Protein AF-A0A919WUF0-F1 (afdb_monomer_lite)

Radius of gyration: 12.87 Å; chains: 1; bounding box: 32×16×33 Å

Foldseek 3Di:
DKDKAFPDDPVDDDDPPDPPDDDDWDWDFDDWDDDVGITITDTDTDD

Structure (mmCIF, N/CA/C/O backbone):
data_AF-A0A919WUF0-F1
#
_entry.id   AF-A0A919WUF0-F1
#
loop_
_atom_site.group_PDB
_atom_site.id
_atom_site.type_symbol
_atom_site.label_atom_id
_atom_site.label_alt_id
_atom_site.label_comp_id
_atom_site.label_asym_id
_atom_site.label_entity_id
_atom_site.label_seq_id
_atom_site.pdbx_PDB_ins_code
_atom_site.Cartn_x
_atom_site.Cartn_y
_atom_site.Cartn_z
_atom_site.occupancy
_atom_site.B_iso_or_equiv
_atom_site.auth_seq_id
_atom_site.auth_comp_id
_atom_site.auth_asym_id
_atom_site.auth_atom_id
_atom_site.pdbx_PDB_model_num
ATOM 1 N N . MET A 1 1 ? 1.168 -2.065 9.843 1.00 89.75 1 MET A N 1
ATOM 2 C CA . MET A 1 1 ? 0.892 -2.628 8.502 1.00 89.75 1 MET A CA 1
ATOM 3 C C . MET A 1 1 ? 2.070 -2.349 7.579 1.00 89.75 1 MET A C 1
ATOM 5 O O . MET A 1 1 ? 2.667 -1.284 7.690 1.00 89.75 1 MET A O 1
ATOM 9 N N . HIS A 1 2 ? 2.422 -3.298 6.713 1.00 91.12 2 HIS A N 1
ATOM 10 C CA . HIS A 1 2 ? 3.459 -3.139 5.690 1.00 91.12 2 HIS A CA 1
ATOM 11 C C . HIS A 1 2 ? 2.798 -3.315 4.319 1.00 91.12 2 HIS A C 1
ATOM 13 O O . HIS A 1 2 ? 2.124 -4.321 4.109 1.00 91.12 2 HIS A O 1
ATOM 19 N N . LEU A 1 3 ? 2.953 -2.340 3.424 1.00 92.00 3 LEU A N 1
ATOM 20 C CA . LEU A 1 3 ? 2.409 -2.371 2.066 1.00 92.00 3 LEU A CA 1
ATOM 21 C C . LEU A 1 3 ? 3.549 -2.190 1.065 1.00 92.00 3 LEU A C 1
ATOM 23 O O . LEU A 1 3 ? 4.347 -1.264 1.199 1.00 92.00 3 LEU A O 1
ATOM 27 N N . HIS A 1 4 ? 3.633 -3.080 0.079 1.00 91.12 4 HIS A N 1
ATOM 28 C CA . HIS A 1 4 ? 4.655 -3.048 -0.965 1.00 91.12 4 HIS A CA 1
ATOM 29 C C . HIS A 1 4 ? 3.987 -2.750 -2.305 1.00 91.12 4 HIS A C 1
ATOM 31 O O . HIS A 1 4 ? 3.083 -3.480 -2.715 1.00 91.12 4 HIS A O 1
ATOM 37 N N . ILE A 1 5 ? 4.415 -1.676 -2.965 1.00 91.44 5 ILE A N 1
ATOM 38 C CA . ILE A 1 5 ? 3.849 -1.234 -4.241 1.00 91.44 5 ILE A CA 1
ATOM 39 C C . ILE A 1 5 ? 4.875 -1.487 -5.340 1.00 91.44 5 ILE A C 1
ATOM 41 O O . ILE A 1 5 ? 5.923 -0.844 -5.374 1.00 91.44 5 ILE A O 1
ATOM 45 N N . ALA A 1 6 ? 4.560 -2.422 -6.235 1.00 92.31 6 ALA A N 1
ATOM 46 C CA . ALA A 1 6 ? 5.311 -2.613 -7.469 1.00 92.31 6 ALA A CA 1
ATOM 47 C C . ALA A 1 6 ? 4.849 -1.595 -8.533 1.00 92.31 6 ALA A C 1
ATOM 49 O O . ALA A 1 6 ? 3.648 -1.312 -8.608 1.00 92.31 6 ALA A O 1
ATOM 50 N N . PRO A 1 7 ? 5.745 -1.082 -9.392 1.00 91.69 7 PRO A N 1
ATOM 51 C CA . PRO A 1 7 ? 5.429 -0.126 -10.455 1.00 91.69 7 PRO A CA 1
ATOM 52 C C . PRO A 1 7 ? 4.779 -0.822 -11.667 1.00 91.69 7 PRO A C 1
ATOM 54 O O . PRO A 1 7 ? 5.231 -0.688 -12.801 1.00 91.69 7 PRO A O 1
ATOM 57 N N . ILE A 1 8 ? 3.725 -1.612 -11.432 1.00 93.44 8 ILE A N 1
ATOM 58 C CA . ILE A 1 8 ? 3.041 -2.425 -12.446 1.00 93.44 8 ILE A CA 1
ATOM 59 C C . ILE A 1 8 ? 1.528 -2.214 -12.349 1.00 93.44 8 ILE A C 1
ATOM 61 O O . ILE A 1 8 ? 0.942 -2.269 -11.268 1.00 93.44 8 ILE A O 1
ATOM 65 N N . LEU A 1 9 ? 0.875 -2.048 -13.501 1.00 94.88 9 LEU A N 1
ATOM 66 C CA . LEU A 1 9 ? -0.582 -2.036 -13.620 1.00 94.88 9 LEU A CA 1
ATOM 67 C C . LEU A 1 9 ? -1.076 -3.417 -14.064 1.00 94.88 9 LEU A C 1
ATOM 69 O O . LEU A 1 9 ? -0.789 -3.860 -15.171 1.00 94.88 9 LEU A O 1
ATOM 73 N N . LEU A 1 10 ? -1.833 -4.101 -13.204 1.00 94.44 10 LEU A N 1
ATOM 74 C CA . LEU A 1 10 ? -2.240 -5.498 -13.430 1.00 94.44 10 LEU A CA 1
ATOM 75 C C . LEU A 1 10 ? -3.430 -5.668 -14.394 1.00 94.44 10 LEU A C 1
ATOM 77 O O . LEU A 1 10 ? -3.686 -6.775 -14.862 1.00 94.44 10 LEU A O 1
ATOM 81 N N . GLY A 1 11 ? -4.201 -4.609 -14.666 1.00 95.94 11 GLY A N 1
ATOM 82 C CA . GLY A 1 11 ? -5.389 -4.629 -15.541 1.00 95.94 11 GLY A CA 1
ATOM 83 C C . GLY A 1 11 ? -6.605 -5.410 -15.006 1.00 95.94 11 GLY A C 1
ATOM 84 O O . GLY A 1 11 ? -7.737 -5.082 -15.350 1.00 95.94 11 GLY A O 1
ATOM 85 N N . LYS A 1 12 ? -6.400 -6.412 -14.143 1.00 95.31 12 LYS A N 1
ATOM 86 C CA . LYS A 1 12 ? -7.419 -7.184 -13.410 1.00 95.31 12 LYS A CA 1
ATOM 87 C C . LYS A 1 12 ? -6.804 -7.827 -12.160 1.00 95.31 12 LYS A C 1
ATOM 89 O O . LYS A 1 12 ? -5.587 -7.972 -12.081 1.00 95.31 12 LYS A O 1
ATOM 94 N N . GLY A 1 13 ? -7.625 -8.240 -11.195 1.00 94.31 13 GLY A N 1
ATOM 95 C CA . GLY A 1 13 ? -7.144 -8.933 -9.997 1.00 94.31 13 GLY A CA 1
ATOM 96 C C . GLY A 1 13 ? -8.146 -8.940 -8.849 1.00 94.31 13 GLY A C 1
ATOM 97 O O . GLY A 1 13 ? -9.305 -8.565 -9.018 1.00 94.31 13 GLY A O 1
ATOM 98 N N . ILE A 1 14 ? -7.676 -9.359 -7.675 1.00 95.44 14 ILE A N 1
ATOM 99 C CA . ILE A 1 14 ? -8.439 -9.312 -6.425 1.00 95.44 14 ILE A CA 1
ATOM 100 C C . ILE A 1 14 ? -8.013 -8.061 -5.658 1.00 95.44 14 ILE A C 1
ATOM 102 O O . ILE A 1 14 ? -6.821 -7.799 -5.488 1.00 95.44 14 ILE A O 1
ATOM 106 N N . ARG A 1 15 ? -8.986 -7.270 -5.202 1.00 93.38 15 ARG A N 1
ATOM 107 C CA . ARG A 1 15 ? -8.723 -6.049 -4.439 1.00 93.38 15 ARG A CA 1
ATOM 108 C C . ARG A 1 15 ? -8.298 -6.404 -3.013 1.00 93.38 15 ARG A C 1
ATOM 110 O O . ARG A 1 15 ? -9.019 -7.095 -2.304 1.00 93.38 15 ARG A O 1
ATOM 117 N N . LEU A 1 16 ? -7.145 -5.886 -2.587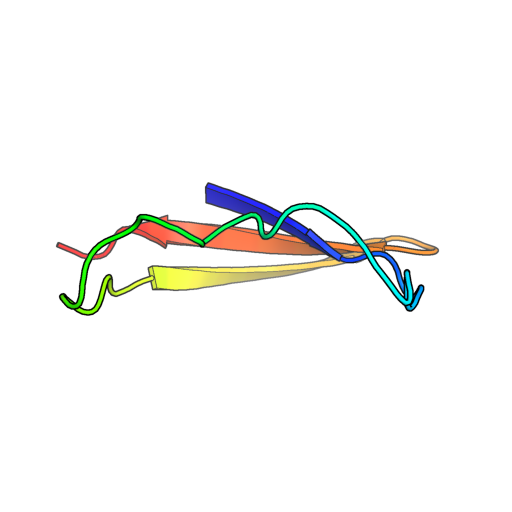 1.00 93.25 16 LEU A N 1
ATOM 118 C CA . LEU A 1 16 ? -6.604 -6.115 -1.241 1.00 93.25 16 LEU A CA 1
ATOM 119 C C . LEU A 1 16 ? -7.535 -5.584 -0.135 1.00 93.25 16 LEU A C 1
ATOM 121 O O . LEU A 1 16 ? -7.683 -6.211 0.908 1.00 93.25 16 LEU A O 1
ATOM 125 N N . PHE A 1 17 ? -8.188 -4.446 -0.385 1.00 90.94 17 PHE A N 1
ATOM 126 C CA . PHE A 1 17 ? -9.082 -3.764 0.555 1.00 90.94 17 PHE A CA 1
ATOM 127 C C . PHE A 1 17 ? -10.521 -3.721 0.031 1.00 90.94 17 PHE A C 1
ATOM 129 O O . PHE A 1 17 ? -11.052 -2.658 -0.274 1.00 90.94 17 PHE A O 1
ATOM 136 N N . ASP A 1 18 ? -11.137 -4.887 -0.143 1.00 90.31 18 ASP A N 1
ATOM 137 C CA . ASP A 1 18 ? -12.494 -4.985 -0.704 1.00 90.31 18 ASP A CA 1
ATOM 138 C C . ASP A 1 18 ? -13.601 -4.990 0.366 1.00 90.31 18 ASP A C 1
ATOM 140 O O . ASP A 1 18 ? -14.719 -4.552 0.121 1.00 90.31 18 ASP A O 1
ATOM 144 N N . LYS A 1 19 ? -13.291 -5.474 1.577 1.00 88.81 19 LYS A N 1
ATOM 145 C CA . LYS A 1 19 ? -14.280 -5.760 2.635 1.00 88.81 19 LYS A CA 1
ATOM 146 C C . LYS A 1 19 ? -13.872 -5.214 4.005 1.00 88.81 19 LYS A C 1
ATOM 148 O O . LYS A 1 19 ? -13.988 -5.905 5.010 1.00 88.81 19 LYS A O 1
ATOM 153 N N . ILE A 1 20 ? -13.359 -3.987 4.041 1.00 88.81 20 ILE A N 1
ATOM 154 C CA . ILE A 1 20 ? -12.869 -3.354 5.279 1.00 88.81 20 ILE A CA 1
ATOM 155 C C . ILE A 1 20 ? -13.914 -2.467 5.986 1.00 88.81 20 ILE A C 1
ATOM 157 O O . ILE A 1 20 ? -13.598 -1.850 6.995 1.00 88.81 20 ILE A O 1
ATOM 161 N N . GLY A 1 21 ? -15.156 -2.426 5.488 1.00 88.06 21 GLY A N 1
ATOM 162 C CA . GLY A 1 21 ? -16.221 -1.558 6.005 1.00 88.06 21 GLY A CA 1
ATOM 163 C C . GLY A 1 21 ? -16.150 -0.127 5.459 1.00 88.06 21 GLY A C 1
ATOM 164 O O . GLY A 1 21 ? -15.390 0.157 4.534 1.00 88.06 21 GLY A O 1
ATOM 165 N N . THR A 1 22 ? -16.977 0.768 6.006 1.00 87.56 22 THR A N 1
ATOM 166 C CA . THR A 1 22 ? -17.052 2.189 5.603 1.00 87.56 22 THR A CA 1
ATOM 167 C C . THR A 1 22 ? -16.367 3.137 6.585 1.00 87.56 22 THR A C 1
ATOM 169 O O . THR A 1 22 ? -16.222 4.322 6.291 1.00 87.56 22 THR A O 1
ATOM 172 N N . GLU A 1 23 ? -15.972 2.647 7.759 1.00 89.88 23 GLU A N 1
ATOM 173 C CA . GLU A 1 23 ? -15.298 3.456 8.769 1.00 89.88 23 GLU A CA 1
ATOM 174 C C . GLU A 1 23 ? -13.863 3.775 8.341 1.00 89.88 23 GLU A C 1
ATOM 176 O O . GLU A 1 23 ? -13.126 2.918 7.848 1.00 89.88 23 GLU A O 1
ATOM 181 N N . SER A 1 24 ? -13.449 5.029 8.525 1.00 86.50 24 SER A N 1
ATOM 182 C CA . SER A 1 24 ? -12.089 5.442 8.197 1.00 86.50 24 SER A CA 1
ATOM 183 C C . SER A 1 24 ? -11.102 4.924 9.242 1.00 86.50 24 SER A C 1
ATOM 185 O O . SER A 1 24 ? -11.190 5.297 10.412 1.00 86.50 24 SER A O 1
ATOM 187 N N . ILE A 1 25 ? -10.107 4.152 8.810 1.00 89.06 25 ILE A N 1
ATOM 188 C CA . ILE A 1 25 ? -8.998 3.718 9.665 1.00 89.06 25 ILE A CA 1
ATOM 189 C C . ILE A 1 25 ? -7.846 4.713 9.509 1.00 89.06 25 ILE A C 1
ATOM 191 O O . ILE A 1 25 ? -7.275 4.847 8.424 1.00 89.06 25 ILE A O 1
ATOM 195 N N . LYS A 1 26 ? -7.491 5.420 10.587 1.00 90.75 26 LYS A N 1
ATOM 196 C CA . LYS A 1 26 ? -6.357 6.353 10.576 1.00 90.75 26 LYS A CA 1
ATOM 197 C C . LYS A 1 26 ? -5.039 5.594 10.699 1.00 90.75 26 LYS A C 1
ATOM 199 O O . LYS A 1 26 ? -4.837 4.797 11.613 1.00 90.75 26 LYS A O 1
ATOM 204 N N . LEU A 1 27 ? -4.125 5.877 9.778 1.00 91.75 27 LEU A N 1
ATOM 205 C CA . LEU A 1 27 ? -2.794 5.290 9.737 1.00 91.75 27 LEU A CA 1
ATOM 206 C C . LEU A 1 27 ? -1.740 6.396 9.746 1.00 91.75 27 LEU A C 1
ATOM 208 O O . LEU A 1 27 ? -1.813 7.338 8.959 1.00 91.75 27 LEU A O 1
ATOM 212 N N . GLU A 1 28 ? -0.738 6.255 10.605 1.00 90.88 28 GLU A N 1
ATOM 213 C CA . GLU A 1 28 ? 0.449 7.105 10.592 1.00 90.88 28 GLU A CA 1
ATOM 214 C C . GLU A 1 28 ? 1.470 6.537 9.602 1.00 90.88 28 GLU A C 1
ATOM 216 O O . GLU A 1 28 ? 1.855 5.365 9.703 1.00 90.88 28 GLU A O 1
ATOM 221 N N . SER A 1 29 ? 1.908 7.353 8.637 1.00 84.75 29 SER A N 1
ATOM 222 C CA . SER A 1 29 ? 2.967 6.976 7.695 1.00 84.75 29 SER A CA 1
ATOM 223 C C 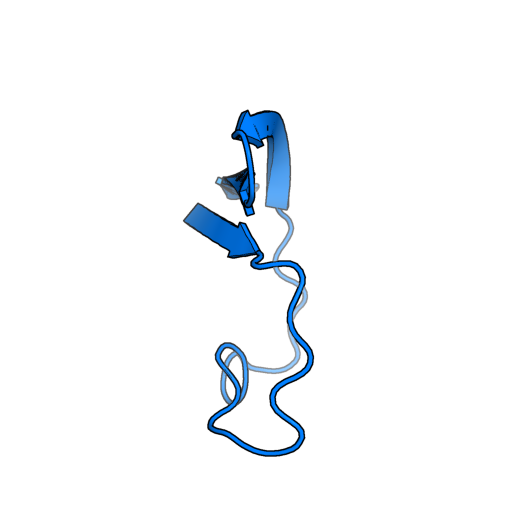. SER A 1 29 ? 4.322 7.115 8.371 1.00 84.75 29 SER A C 1
ATOM 225 O O . SER A 1 29 ? 4.757 8.215 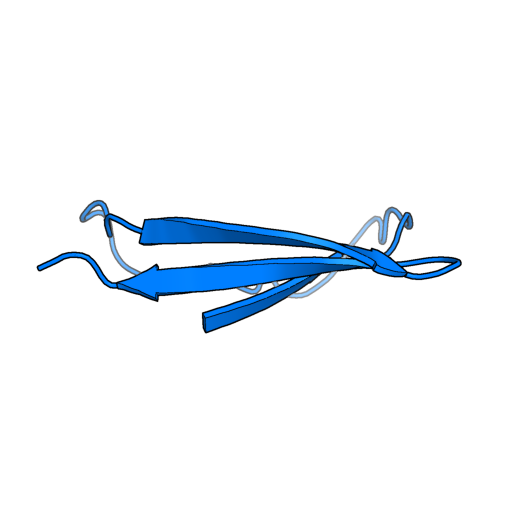8.703 1.00 84.75 29 SER A O 1
ATOM 227 N N . ASN A 1 30 ? 4.992 5.988 8.592 1.00 73.19 30 ASN A N 1
ATOM 228 C CA . ASN A 1 30 ? 6.165 5.954 9.453 1.00 73.19 30 ASN A CA 1
ATOM 229 C C . ASN A 1 30 ? 7.490 6.025 8.688 1.00 73.19 30 ASN A C 1
ATOM 231 O O . ASN A 1 30 ? 8.507 6.345 9.304 1.00 73.19 30 ASN A O 1
ATOM 235 N N . LYS A 1 31 ? 7.501 5.652 7.398 1.00 68.00 31 LYS A N 1
ATOM 236 C CA . LYS A 1 31 ? 8.668 5.703 6.500 1.00 68.00 31 LYS A CA 1
ATOM 237 C C . LYS A 1 31 ? 8.277 5.269 5.083 1.00 68.00 31 LYS A C 1
ATOM 239 O O . LYS A 1 31 ? 7.574 4.267 4.938 1.00 68.00 31 LYS A O 1
ATOM 244 N N . ILE A 1 32 ? 8.806 5.958 4.073 1.00 66.69 32 ILE A N 1
ATOM 245 C CA . ILE A 1 32 ? 8.929 5.446 2.703 1.00 66.69 32 ILE A CA 1
ATOM 246 C C . ILE A 1 32 ? 10.382 4.996 2.551 1.00 66.69 32 ILE A C 1
ATOM 248 O O . ILE A 1 32 ? 11.295 5.758 2.874 1.00 66.69 32 ILE A O 1
ATOM 252 N N . ILE A 1 33 ? 10.604 3.745 2.158 1.00 69.88 33 ILE A N 1
ATOM 253 C CA . ILE A 1 33 ? 11.937 3.265 1.782 1.00 69.88 33 ILE A CA 1
ATOM 254 C C . ILE A 1 33 ? 11.890 3.015 0.279 1.00 69.88 33 ILE A C 1
ATOM 256 O O . ILE A 1 33 ? 11.127 2.152 -0.163 1.00 69.88 33 ILE A O 1
ATOM 260 N N . ASP A 1 34 ? 12.693 3.763 -0.477 1.00 64.81 34 ASP A N 1
ATOM 261 C CA . ASP A 1 34 ? 12.949 3.462 -1.882 1.00 64.81 34 ASP A CA 1
ATOM 262 C C . ASP A 1 34 ? 13.771 2.170 -1.941 1.00 64.81 34 ASP A C 1
ATOM 264 O O . ASP A 1 34 ? 14.957 2.142 -1.608 1.00 64.81 34 ASP A O 1
ATOM 268 N N . GLY A 1 35 ? 13.096 1.067 -2.262 1.00 64.06 35 GLY A N 1
ATOM 269 C CA . GLY A 1 35 ? 13.734 -0.160 -2.720 1.00 64.06 35 GLY A CA 1
ATOM 270 C C . GLY A 1 35 ? 13.910 -0.084 -4.233 1.00 64.06 35 GLY A C 1
ATOM 271 O O . GLY A 1 35 ? 13.115 0.570 -4.903 1.00 64.06 35 GLY A O 1
ATOM 272 N N . SER A 1 36 ? 14.932 -0.755 -4.768 1.00 72.69 36 SER A N 1
ATOM 273 C CA . SER A 1 36 ? 15.391 -0.606 -6.158 1.00 72.69 36 SER A CA 1
ATOM 274 C C . SER A 1 36 ? 14.288 -0.666 -7.227 1.00 72.69 36 SER A C 1
ATOM 276 O O . SER A 1 36 ? 14.420 0.016 -8.232 1.00 72.69 36 SER A O 1
ATOM 278 N N . ASP A 1 37 ? 13.195 -1.404 -6.986 1.00 84.19 37 ASP A N 1
ATOM 279 C CA . ASP A 1 37 ? 12.058 -1.538 -7.914 1.00 84.19 37 ASP A CA 1
ATOM 280 C C . ASP A 1 37 ? 10.680 -1.522 -7.223 1.00 84.19 37 ASP A C 1
ATOM 282 O O . ASP A 1 37 ? 9.659 -1.783 -7.856 1.00 84.19 37 ASP A O 1
ATOM 286 N N . VAL A 1 38 ? 10.619 -1.286 -5.908 1.00 88.06 38 VAL A N 1
ATOM 287 C CA . VAL A 1 38 ? 9.382 -1.388 -5.113 1.00 88.06 38 VAL A CA 1
ATOM 288 C C . VAL A 1 38 ? 9.371 -0.300 -4.051 1.00 88.06 38 VAL A C 1
ATOM 290 O O . VAL A 1 38 ? 10.338 -0.121 -3.310 1.00 88.06 38 VAL A O 1
ATOM 293 N N . THR A 1 39 ? 8.237 0.381 -3.910 1.00 89.81 39 THR A N 1
ATOM 294 C CA . 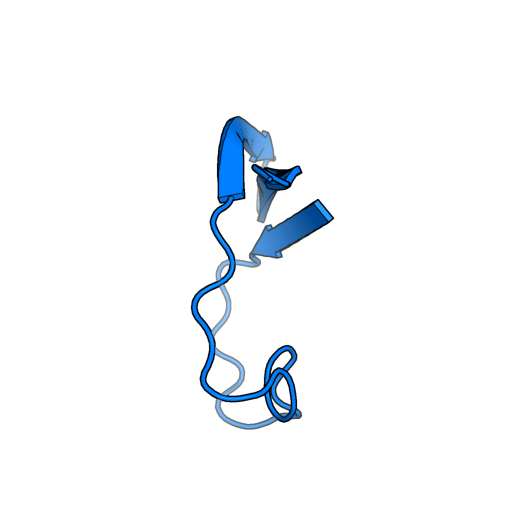THR A 1 39 ? 8.029 1.313 -2.801 1.00 89.81 39 THR A CA 1
ATOM 295 C C . THR A 1 39 ? 7.552 0.547 -1.572 1.00 89.81 39 THR A C 1
ATOM 297 O O . THR A 1 39 ? 6.478 -0.068 -1.582 1.00 89.81 39 THR A O 1
ATOM 300 N N . HIS A 1 40 ? 8.329 0.605 -0.490 1.00 89.88 40 HIS A N 1
ATOM 301 C CA . HIS A 1 40 ? 7.958 -0.001 0.786 1.00 89.88 40 HIS A CA 1
ATOM 302 C C . HIS A 1 40 ? 7.336 1.042 1.717 1.00 89.88 40 HIS A C 1
ATOM 304 O O . HIS 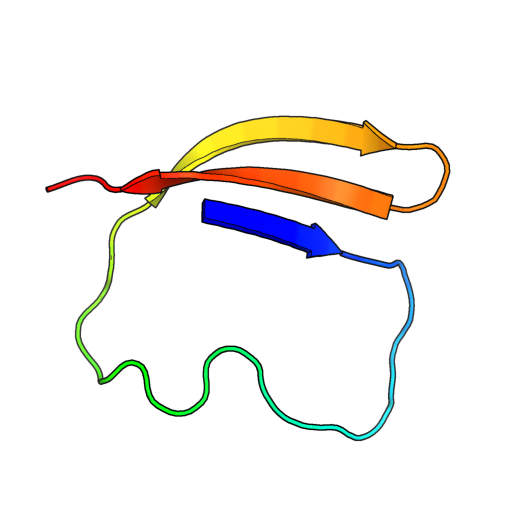A 1 40 ? 7.997 1.996 2.135 1.00 89.88 40 HIS A O 1
ATOM 310 N N . LEU A 1 41 ? 6.072 0.827 2.083 1.00 90.31 41 LEU A N 1
ATOM 311 C CA . LEU A 1 41 ? 5.312 1.683 2.987 1.00 90.31 41 LEU A CA 1
ATOM 312 C C . LEU A 1 41 ? 5.088 0.973 4.321 1.00 90.31 41 LEU A C 1
ATOM 314 O O . LEU A 1 41 ? 4.547 -0.137 4.375 1.00 90.31 41 LEU A O 1
ATOM 318 N N . LYS A 1 42 ? 5.471 1.633 5.416 1.00 91.06 42 LYS A N 1
ATOM 319 C CA . LYS A 1 42 ? 5.202 1.156 6.776 1.00 91.06 42 LYS A CA 1
ATOM 320 C C . LYS A 1 42 ? 4.241 2.099 7.486 1.00 91.06 42 LYS A C 1
ATOM 322 O O . LYS A 1 42 ? 4.543 3.277 7.660 1.00 91.06 42 LYS A O 1
ATOM 327 N N . TYR A 1 43 ? 3.136 1.539 7.966 1.00 91.25 43 TYR A N 1
ATOM 328 C CA . TYR A 1 43 ? 2.110 2.260 8.710 1.00 91.25 43 TYR A CA 1
ATOM 329 C C . TY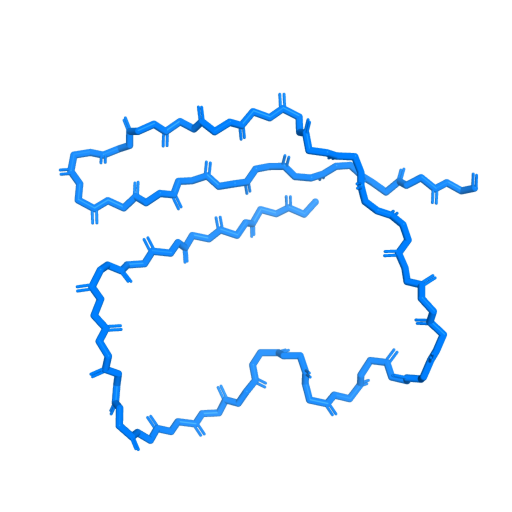R A 1 43 ? 1.966 1.749 10.137 1.00 91.25 43 TYR A C 1
ATOM 331 O O . TYR A 1 43 ? 1.998 0.530 10.374 1.00 91.25 43 TYR A O 1
ATOM 339 N N . LYS A 1 44 ? 1.724 2.671 11.066 1.00 91.81 44 LYS A N 1
ATOM 340 C CA . LYS A 1 44 ? 1.199 2.364 12.401 1.00 91.81 44 LYS A CA 1
ATOM 341 C C . LYS A 1 44 ? -0.285 2.709 12.464 1.00 91.81 44 LYS A C 1
ATOM 343 O O . LYS A 1 44 ? -0.739 3.614 11.772 1.00 91.81 44 LYS A O 1
ATOM 348 N N . LEU A 1 45 ? -1.029 1.957 13.268 1.00 89.44 45 LEU A N 1
ATOM 349 C CA . LEU A 1 45 ? -2.428 2.257 13.546 1.00 89.44 45 LEU A CA 1
ATOM 350 C C . LEU A 1 45 ? -2.496 3.398 14.564 1.00 89.44 45 LEU A C 1
ATOM 352 O O . LEU A 1 45 ? -1.772 3.359 15.560 1.00 89.44 45 LEU A O 1
ATOM 356 N N . LEU A 1 46 ? -3.343 4.387 14.293 1.00 83.31 46 LEU A N 1
ATOM 357 C CA . LEU A 1 46 ? -3.691 5.425 15.255 1.00 83.31 46 LEU A CA 1
ATOM 358 C C . LEU A 1 46 ? -5.071 5.092 15.822 1.00 83.31 46 LEU A C 1
ATOM 360 O O . LEU A 1 46 ? -6.006 4.879 15.050 1.00 83.31 46 LEU A O 1
ATOM 364 N N . TYR A 1 47 ? -5.156 5.006 17.148 1.00 69.50 47 TYR A N 1
ATOM 365 C CA . TYR A 1 47 ? -6.399 4.798 17.894 1.00 69.50 47 TYR A CA 1
ATOM 366 C C . TYR A 1 47 ? -7.055 6.143 18.204 1.00 69.50 47 TYR A C 1
ATOM 368 O O . TYR A 1 47 ? -6.298 7.107 18.471 1.00 69.50 47 TYR A O 1
#

Secondary structure (DSSP, 8-state):
-EEEE-S---SS---TTSSS-SS---EEEEEEEEETTEEEEEEEEP-

Sequence (47 aa):
MHLHIAPILLGKGIRLFDKIGTESIKLESNKIIDGSDVTHLKYKLLY

pLDDT: mean 86.93, std 8.82, range [64.06, 95.94]